Protein AF-A0A1Q9USM4-F1 (afdb_monomer)

Foldseek 3Di:
DDPVVVVVVVVVVVVVVPDDDDAPVPDPDHHDDDDDDDPPVVVVVLCVVCVVVVHDSVVVVVVVVVVVCVVVVD

Mean predicted aligned error: 10.51 Å

pLDDT: mean 79.9, std 17.66, range [43.59, 98.38]

Secondary structure (DSSP, 8-state):
--HHHHHHHHHHHHHHTTSS---TTSTTPPPP-------HHHHHHHHHHHHHTT--HHHHHHHHHHHHHHHHT-

Structure (mmCIF, N/CA/C/O backbone):
data_AF-A0A1Q9USM4-F1
#
_entry.id   AF-A0A1Q9USM4-F1
#
loop_
_atom_site.group_PDB
_atom_site.id
_atom_site.type_symbol
_atom_site.label_atom_id
_atom_site.label_alt_id
_atom_site.label_comp_id
_atom_site.label_asym_id
_atom_site.label_entity_id
_atom_site.label_seq_id
_atom_site.pdbx_PDB_ins_code
_atom_site.Cartn_x
_atom_site.Cartn_y
_ato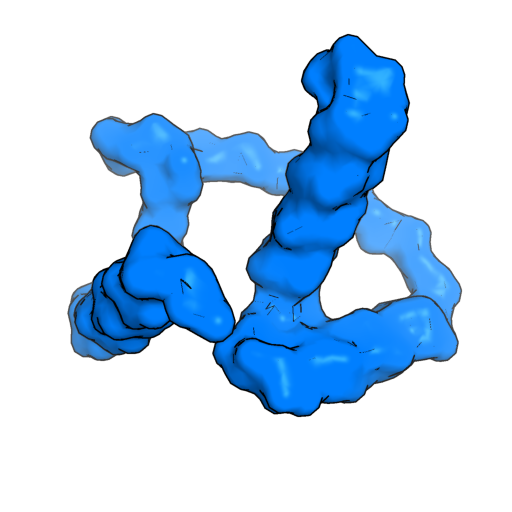m_site.Cartn_z
_atom_site.occupancy
_atom_site.B_iso_or_equiv
_atom_site.auth_seq_id
_atom_site.auth_comp_id
_atom_site.auth_asym_id
_atom_site.auth_atom_id
_atom_site.pdbx_PDB_model_num
ATOM 1 N N . MET A 1 1 ? -8.101 -19.862 -10.525 1.00 48.25 1 MET A N 1
ATOM 2 C CA . MET A 1 1 ? -7.466 -18.556 -10.796 1.00 48.25 1 MET A CA 1
ATOM 3 C C . MET A 1 1 ? -8.342 -17.868 -11.820 1.00 48.25 1 MET A C 1
ATOM 5 O O . MET A 1 1 ? -8.628 -18.494 -12.829 1.00 48.25 1 MET A O 1
ATOM 9 N N . THR A 1 2 ? -8.897 -16.699 -11.514 1.00 63.06 2 THR A N 1
ATOM 10 C CA . THR A 1 2 ? -9.844 -16.012 -12.405 1.00 63.06 2 THR A CA 1
ATOM 11 C C . THR A 1 2 ? -9.113 -15.490 -13.644 1.00 63.06 2 THR A C 1
ATOM 13 O O . THR A 1 2 ? -8.012 -14.957 -13.522 1.00 63.06 2 THR A O 1
ATOM 16 N N . GLU A 1 3 ? -9.703 -15.658 -14.831 1.00 58.09 3 GLU A N 1
ATOM 17 C CA . GLU A 1 3 ? -9.110 -15.246 -16.119 1.00 58.09 3 GLU A CA 1
ATOM 18 C C . GLU A 1 3 ? -8.694 -13.767 -16.127 1.00 58.09 3 GLU A C 1
ATOM 20 O O . GLU A 1 3 ? -7.613 -13.439 -16.610 1.00 58.09 3 GLU A O 1
ATOM 25 N N . ALA A 1 4 ? -9.459 -12.904 -15.450 1.00 56.78 4 ALA A N 1
ATOM 26 C CA . ALA A 1 4 ? -9.144 -11.484 -15.280 1.00 56.78 4 ALA A CA 1
ATOM 27 C C . ALA A 1 4 ? -7.773 -11.229 -14.617 1.00 56.78 4 ALA A C 1
ATOM 29 O O . ALA A 1 4 ? -7.044 -10.321 -15.007 1.00 56.78 4 ALA A O 1
ATOM 30 N N . ARG A 1 5 ? -7.379 -12.063 -13.643 1.00 52.50 5 ARG A N 1
ATOM 31 C CA . ARG A 1 5 ? -6.085 -11.946 -12.947 1.00 52.50 5 ARG A CA 1
ATOM 32 C C . ARG A 1 5 ? -4.924 -12.350 -13.858 1.00 52.50 5 ARG A C 1
ATOM 34 O O . ARG A 1 5 ? -3.829 -11.812 -13.741 1.00 52.50 5 ARG A O 1
ATOM 41 N N . ALA A 1 6 ? -5.149 -13.318 -14.745 1.00 52.69 6 ALA A N 1
ATOM 42 C CA . ALA A 1 6 ? -4.133 -13.785 -15.684 1.00 52.69 6 ALA A CA 1
ATOM 43 C C . ALA A 1 6 ? -3.879 -12.754 -16.796 1.00 52.69 6 ALA A C 1
ATOM 45 O O . ALA A 1 6 ? -2.733 -12.546 -17.194 1.00 52.69 6 ALA A O 1
ATOM 46 N N . GLU A 1 7 ? -4.934 -12.077 -17.246 1.00 52.25 7 GLU A N 1
ATOM 47 C CA . GLU A 1 7 ? -4.867 -11.045 -18.280 1.00 52.25 7 GLU A CA 1
ATOM 48 C C . GLU A 1 7 ? -4.131 -9.789 -17.790 1.00 52.25 7 GLU A C 1
ATOM 50 O O . GLU A 1 7 ? -3.228 -9.291 -18.463 1.00 52.25 7 GLU A O 1
ATOM 55 N N . GLU A 1 8 ? -4.400 -9.355 -16.557 1.00 61.25 8 GLU A N 1
ATOM 56 C CA . GLU A 1 8 ? -3.710 -8.218 -15.938 1.00 61.25 8 GLU A CA 1
ATOM 57 C C . GLU A 1 8 ? -2.196 -8.461 -15.783 1.00 61.25 8 GLU A C 1
ATOM 59 O O . GLU A 1 8 ? -1.374 -7.575 -16.039 1.00 61.25 8 GLU A O 1
ATOM 64 N N . VAL A 1 9 ? -1.810 -9.689 -15.417 1.00 62.41 9 VAL A N 1
ATOM 65 C CA . VAL A 1 9 ? -0.402 -10.100 -15.297 1.00 62.41 9 VAL A CA 1
ATOM 66 C C . VAL A 1 9 ? 0.290 -10.116 -16.663 1.00 62.41 9 VAL A C 1
ATOM 68 O O . VAL A 1 9 ? 1.432 -9.659 -16.780 1.00 62.41 9 VAL A O 1
ATOM 71 N N . ALA A 1 10 ? -0.391 -10.606 -17.702 1.00 61.12 10 ALA A N 1
ATOM 72 C CA . ALA A 1 10 ? 0.137 -10.626 -19.062 1.00 61.12 10 ALA A CA 1
ATOM 73 C C . ALA A 1 10 ? 0.337 -9.204 -19.613 1.00 61.12 10 ALA A C 1
ATOM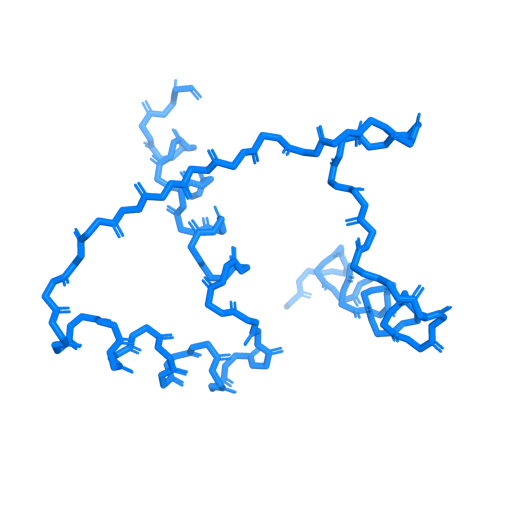 75 O O . ALA A 1 10 ? 1.391 -8.898 -20.178 1.00 61.12 10 ALA A O 1
ATOM 76 N N . GLU A 1 11 ? -0.620 -8.304 -19.388 1.00 61.12 11 GLU A N 1
ATOM 77 C CA . GLU A 1 11 ? -0.476 -6.906 -19.784 1.00 61.12 11 GLU A CA 1
ATOM 78 C C . GLU A 1 11 ? 0.645 -6.186 -19.030 1.00 61.12 11 GLU A C 1
ATOM 80 O O . GLU A 1 11 ? 1.370 -5.384 -19.626 1.00 61.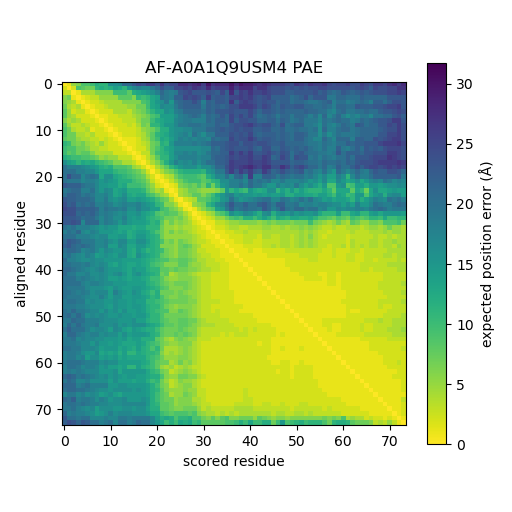12 11 GLU A O 1
ATOM 85 N N . ASP A 1 12 ? 0.817 -6.458 -17.732 1.00 62.59 12 ASP A N 1
ATOM 86 C CA . ASP A 1 12 ? 1.887 -5.852 -16.935 1.00 62.59 12 ASP A CA 1
ATOM 87 C C . ASP A 1 12 ? 3.272 -6.306 -17.424 1.00 62.59 12 ASP A C 1
ATOM 89 O O . ASP A 1 12 ? 4.200 -5.497 -17.509 1.00 62.59 12 ASP A O 1
ATOM 93 N N . ALA A 1 13 ? 3.406 -7.571 -17.839 1.00 63.00 13 ALA A N 1
ATOM 94 C CA . ALA A 1 13 ? 4.628 -8.091 -18.452 1.00 63.00 13 ALA A CA 1
ATOM 95 C C . ALA A 1 13 ? 4.952 -7.385 -19.783 1.00 63.00 13 ALA A C 1
ATOM 97 O O . ALA A 1 13 ? 6.091 -6.961 -20.003 1.00 63.00 13 ALA A O 1
ATOM 98 N N . VAL A 1 14 ? 3.945 -7.178 -20.640 1.00 62.72 14 VAL A N 1
ATOM 99 C CA . VAL A 1 14 ? 4.092 -6.449 -21.913 1.00 62.72 14 VAL A CA 1
ATOM 100 C C . VAL A 1 14 ? 4.399 -4.962 -21.682 1.00 62.72 14 VAL A C 1
ATOM 102 O O . VAL A 1 14 ? 5.219 -4.379 -22.396 1.00 62.72 14 VAL A O 1
ATOM 105 N N . ARG A 1 15 ? 3.803 -4.338 -20.657 1.00 58.72 15 ARG A N 1
ATOM 106 C CA . ARG A 1 15 ? 4.065 -2.939 -20.271 1.00 58.72 15 ARG A CA 1
ATOM 107 C C . ARG A 1 15 ? 5.493 -2.728 -19.779 1.00 58.72 15 ARG A C 1
ATOM 109 O O . ARG A 1 15 ? 6.141 -1.770 -20.199 1.00 58.72 15 ARG A O 1
ATOM 116 N N . ARG A 1 16 ? 6.010 -3.625 -18.932 1.00 60.12 16 ARG A N 1
ATOM 117 C CA . ARG A 1 16 ? 7.391 -3.561 -18.409 1.00 60.12 16 ARG A CA 1
ATOM 118 C C . ARG A 1 16 ? 8.444 -3.644 -19.517 1.00 60.12 16 ARG A C 1
ATOM 120 O O . ARG A 1 16 ? 9.489 -3.012 -19.397 1.00 60.12 16 ARG A O 1
ATOM 127 N N . ALA A 1 17 ? 8.150 -4.353 -20.608 1.00 58.03 17 ALA A N 1
ATOM 128 C CA . ALA A 1 17 ? 9.044 -4.478 -21.759 1.00 58.03 17 ALA A CA 1
ATOM 129 C C . ALA A 1 17 ? 9.187 -3.185 -22.595 1.00 58.03 17 ALA A C 1
ATOM 131 O O . ALA A 1 17 ? 10.134 -3.072 -23.368 1.00 58.03 17 ALA A O 1
ATOM 132 N N . ARG A 1 18 ? 8.283 -2.199 -22.453 1.00 55.94 18 ARG A N 1
ATOM 133 C CA . ARG A 1 18 ? 8.256 -0.978 -23.290 1.00 55.94 18 ARG A CA 1
ATOM 134 C C . ARG A 1 18 ? 8.939 0.260 -22.691 1.00 55.94 18 ARG A C 1
ATOM 136 O O . ARG A 1 18 ? 9.037 1.269 -23.380 1.00 55.94 18 ARG A O 1
ATOM 143 N N . GLY A 1 19 ? 9.485 0.173 -21.478 1.00 43.59 19 GLY A N 1
ATOM 144 C CA . GLY A 1 19 ? 10.251 1.256 -20.851 1.00 43.59 19 GLY A CA 1
ATOM 145 C C . GLY A 1 19 ? 9.37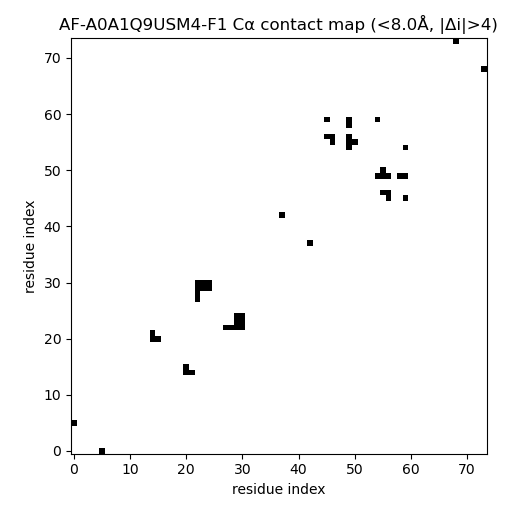8 2.318 -20.167 1.00 43.59 19 GLY A C 1
ATOM 146 O O . GLY A 1 19 ? 8.523 2.948 -20.782 1.00 43.59 19 GLY A O 1
ATOM 147 N N . GLY A 1 20 ? 9.639 2.531 -18.872 1.00 60.81 20 GLY A N 1
ATOM 148 C CA . GLY A 1 20 ? 8.915 3.457 -17.993 1.00 60.81 20 GLY A CA 1
ATOM 149 C C . GLY A 1 20 ? 7.778 2.783 -17.217 1.00 60.81 20 GLY A C 1
ATOM 150 O O . GLY A 1 20 ? 7.030 1.985 -17.769 1.00 60.81 20 GLY A O 1
ATOM 151 N N . ARG A 1 21 ? 7.646 3.088 -15.915 1.00 55.00 21 ARG A N 1
ATOM 152 C CA . ARG A 1 21 ? 6.529 2.610 -15.081 1.00 55.00 21 ARG A CA 1
ATOM 153 C C . ARG A 1 21 ? 5.279 3.421 -15.468 1.00 55.00 21 ARG A C 1
ATOM 155 O O . ARG A 1 21 ? 5.265 4.622 -15.195 1.00 55.00 21 ARG A O 1
ATOM 162 N N . PRO A 1 22 ? 4.275 2.827 -16.135 1.00 59.41 22 PRO A N 1
ATOM 163 C CA . PRO A 1 22 ? 3.124 3.571 -16.631 1.00 59.41 22 PRO A CA 1
ATOM 164 C C . PRO A 1 22 ? 2.319 4.169 -15.478 1.00 59.41 22 PRO A C 1
ATOM 166 O O . PRO A 1 22 ? 2.288 3.629 -14.369 1.00 59.41 22 PRO A O 1
ATOM 169 N N . SER A 1 23 ? 1.674 5.305 -15.745 1.00 61.50 23 SER A N 1
ATOM 170 C CA . SER A 1 23 ? 0.755 5.903 -14.784 1.00 61.50 23 SER A CA 1
ATOM 171 C C . SER A 1 23 ? -0.465 5.010 -14.571 1.00 61.50 23 SER A C 1
ATOM 173 O O . SER A 1 23 ? -1.081 4.549 -15.528 1.00 61.50 23 SER A O 1
ATOM 175 N N . LEU A 1 24 ? -0.844 4.852 -13.307 1.00 69.38 24 LEU A N 1
ATOM 176 C CA . LEU A 1 24 ? -2.049 4.169 -12.843 1.00 69.38 24 LEU A CA 1
ATOM 177 C C . LEU A 1 24 ? -3.325 5.004 -13.033 1.00 69.38 24 LEU A C 1
ATOM 179 O O . LEU A 1 24 ? -4.415 4.480 -12.861 1.00 69.38 24 LEU A O 1
ATOM 183 N N . THR A 1 25 ? -3.217 6.298 -13.360 1.00 62.75 25 THR A N 1
ATOM 184 C CA . THR A 1 25 ? -4.374 7.203 -13.515 1.00 62.75 25 THR A CA 1
ATOM 185 C C . THR A 1 25 ? -4.791 7.439 -14.970 1.00 62.75 25 THR A C 1
ATOM 187 O O . THR A 1 25 ? -5.724 8.200 -15.216 1.00 62.75 25 THR A O 1
ATOM 190 N N . GLY A 1 26 ? -4.133 6.790 -15.939 1.00 55.94 26 GLY A N 1
ATOM 191 C CA . GLY A 1 26 ? -4.397 6.992 -17.368 1.00 55.94 26 GLY A CA 1
ATOM 192 C C . GLY A 1 26 ? -4.086 8.419 -17.865 1.00 55.94 26 GLY A C 1
ATOM 193 O O . GLY A 1 26 ? -3.805 9.342 -17.098 1.00 55.94 26 GLY A O 1
ATOM 194 N N . GLY A 1 27 ? -4.078 8.614 -19.188 1.00 61.62 27 GLY A N 1
ATOM 195 C CA . GLY A 1 27 ? -4.024 9.950 -19.811 1.00 61.62 27 GLY A CA 1
ATOM 196 C C . GLY A 1 27 ? -2.780 10.802 -19.512 1.00 61.62 27 GLY A C 1
ATOM 197 O O . GLY A 1 27 ? -2.864 12.027 -19.545 1.00 61.62 27 GLY A O 1
ATOM 198 N N . GLY A 1 28 ? -1.642 10.190 -19.169 1.00 59.16 28 GLY A N 1
ATOM 199 C CA . GLY A 1 28 ? -0.390 10.911 -18.891 1.00 59.16 28 GLY A CA 1
ATOM 200 C C . GLY A 1 28 ? -0.374 11.712 -17.581 1.00 59.16 28 GLY A C 1
ATOM 201 O O . GLY A 1 28 ? 0.607 12.398 -17.296 1.00 59.16 28 GLY A O 1
ATOM 202 N N . LYS A 1 29 ? -1.422 11.625 -16.751 1.00 67.19 29 LYS A N 1
ATOM 203 C CA . LYS A 1 29 ? -1.439 12.256 -15.422 1.00 67.19 29 LYS A CA 1
ATOM 204 C C . LYS A 1 29 ? -0.569 11.453 -14.464 1.00 67.19 29 LYS A C 1
ATOM 206 O O . LYS A 1 29 ? -0.526 10.235 -14.563 1.00 67.19 29 LYS A O 1
ATOM 211 N N . ARG A 1 30 ? 0.121 12.097 -13.518 1.00 73.94 30 ARG A N 1
ATOM 212 C CA . ARG A 1 30 ? 0.852 11.368 -12.465 1.00 73.94 30 ARG A CA 1
ATOM 213 C C . ARG A 1 30 ? -0.141 10.693 -11.522 1.00 73.94 30 ARG A C 1
ATOM 215 O O . ARG A 1 30 ? -1.146 11.296 -11.150 1.00 73.94 30 ARG A O 1
ATOM 222 N N . SER A 1 31 ? 0.147 9.457 -11.136 1.00 79.12 31 SER A N 1
ATOM 223 C CA . SER A 1 31 ? -0.632 8.768 -10.108 1.00 79.12 31 SER A CA 1
ATOM 224 C C . SER A 1 31 ? -0.367 9.393 -8.737 1.00 79.12 31 SER A C 1
ATOM 226 O O . SER A 1 31 ? 0.777 9.776 -8.472 1.00 79.12 31 SER A O 1
ATOM 228 N N . PRO A 1 32 ? -1.380 9.490 -7.860 1.00 84.69 32 PRO A N 1
ATOM 229 C CA . PRO A 1 32 ? -1.164 9.833 -6.463 1.00 84.69 32 PRO A CA 1
ATOM 230 C C . PRO A 1 32 ? -0.149 8.883 -5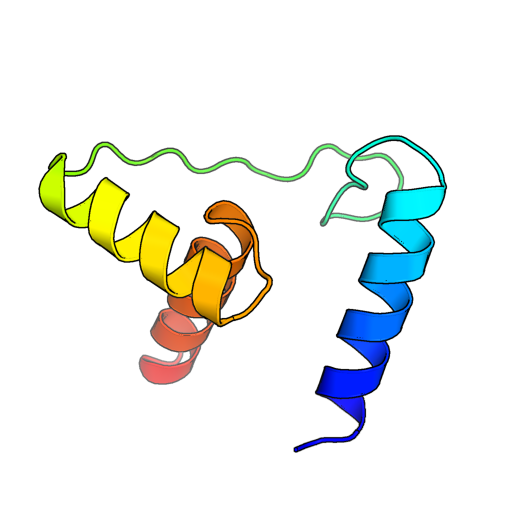.823 1.00 84.69 32 PRO A C 1
ATOM 232 O O . PRO A 1 32 ? -0.136 7.685 -6.111 1.00 84.69 32 PRO A O 1
ATOM 235 N N . GLN A 1 33 ? 0.705 9.425 -4.958 1.00 87.81 33 GLN A N 1
ATOM 236 C CA . GLN A 1 33 ? 1.690 8.652 -4.212 1.00 87.81 33 GLN A CA 1
ATOM 237 C C . GLN A 1 33 ? 1.384 8.752 -2.723 1.00 87.81 33 GLN A C 1
ATOM 239 O O . GLN A 1 33 ? 1.252 9.849 -2.184 1.00 87.81 33 GLN A O 1
ATOM 244 N N . ILE A 1 34 ? 1.328 7.599 -2.064 1.00 88.12 34 ILE A N 1
ATOM 245 C CA . ILE A 1 34 ? 1.230 7.492 -0.611 1.00 88.12 34 ILE A CA 1
ATOM 246 C C . ILE A 1 34 ? 2.534 6.864 -0.114 1.00 88.12 34 ILE A C 1
ATOM 248 O O . ILE A 1 34 ? 2.997 5.867 -0.670 1.00 88.12 34 ILE A O 1
ATOM 252 N N . ALA A 1 35 ? 3.148 7.468 0.902 1.00 89.81 35 ALA A N 1
ATOM 253 C CA . ALA A 1 35 ? 4.384 6.989 1.509 1.00 89.81 35 ALA A CA 1
ATOM 254 C C . ALA A 1 35 ? 4.166 6.732 3.002 1.00 89.81 35 ALA A C 1
ATOM 256 O O . ALA A 1 35 ? 3.686 7.604 3.723 1.00 89.81 35 ALA A O 1
ATOM 257 N N . PHE A 1 36 ? 4.563 5.547 3.460 1.00 89.69 36 PHE A N 1
ATOM 258 C CA . PHE A 1 36 ? 4.473 5.139 4.858 1.00 89.69 36 PHE A CA 1
ATOM 259 C C . PHE A 1 36 ? 5.866 4.898 5.425 1.00 89.69 36 PHE A C 1
ATOM 261 O O . PHE A 1 36 ? 6.742 4.362 4.744 1.00 89.69 36 PHE A O 1
ATOM 268 N N . ARG A 1 37 ? 6.061 5.254 6.695 1.00 95.94 37 ARG A N 1
ATOM 269 C CA . ARG A 1 37 ? 7.188 4.744 7.476 1.00 95.94 37 ARG A CA 1
ATOM 270 C C . ARG A 1 37 ? 6.743 3.458 8.150 1.00 95.94 37 ARG A C 1
ATOM 272 O O . ARG A 1 37 ? 5.677 3.423 8.756 1.00 95.94 37 ARG A O 1
ATOM 279 N N . VAL A 1 38 ? 7.564 2.426 8.040 1.00 94.56 38 VAL A N 1
ATOM 280 C CA . VAL A 1 38 ? 7.296 1.109 8.615 1.00 94.56 38 VAL A CA 1
ATOM 281 C C . VAL A 1 38 ? 8.522 0.618 9.380 1.00 94.56 38 VAL A C 1
ATOM 283 O O . VAL A 1 38 ? 9.635 1.044 9.061 1.00 94.56 38 VAL A O 1
ATOM 286 N N . PRO A 1 39 ? 8.347 -0.267 10.375 1.00 98.38 39 PRO A N 1
ATOM 287 C CA . PRO A 1 39 ? 9.461 -0.998 10.964 1.00 98.38 39 PRO A CA 1
ATOM 288 C C . PRO A 1 39 ? 10.236 -1.785 9.900 1.00 98.38 39 PRO A C 1
ATOM 290 O O . PRO A 1 39 ? 9.638 -2.303 8.955 1.00 98.38 39 PRO A O 1
ATOM 293 N N . GLU A 1 40 ? 11.549 -1.918 10.086 1.00 97.56 40 GLU A N 1
ATOM 294 C CA . GLU A 1 40 ? 12.445 -2.641 9.169 1.00 97.56 40 GLU A CA 1
ATOM 295 C C . GLU A 1 40 ? 11.963 -4.072 8.903 1.00 97.56 40 GLU A C 1
ATOM 297 O O . GLU A 1 40 ? 11.769 -4.459 7.753 1.00 97.56 40 GLU A O 1
ATOM 302 N N . SER A 1 41 ? 11.612 -4.801 9.964 1.00 97.50 41 SER A N 1
ATOM 303 C CA . SER A 1 41 ? 11.102 -6.172 9.869 1.00 97.50 41 SER A CA 1
ATOM 304 C C . SER A 1 41 ? 9.819 -6.297 9.039 1.00 97.50 41 SER A C 1
ATOM 306 O O . SER A 1 41 ? 9.581 -7.326 8.408 1.00 97.50 41 SER A O 1
ATOM 308 N N . LEU A 1 42 ? 8.973 -5.262 9.005 1.00 97.50 42 LEU A N 1
ATOM 309 C CA . LEU A 1 42 ? 7.780 -5.259 8.158 1.00 97.50 42 LEU A CA 1
ATOM 310 C C . LEU A 1 42 ? 8.150 -5.042 6.687 1.00 97.50 42 LEU A C 1
ATOM 312 O O . LEU A 1 42 ? 7.584 -5.697 5.813 1.00 97.50 42 LEU A O 1
ATOM 316 N N . ALA A 1 43 ? 9.108 -4.153 6.420 1.00 95.81 43 ALA A N 1
ATOM 317 C CA . ALA A 1 43 ? 9.620 -3.909 5.075 1.00 95.81 43 ALA A CA 1
ATOM 318 C C . ALA A 1 43 ? 10.260 -5.174 4.477 1.00 95.81 43 ALA A C 1
ATOM 320 O O . ALA A 1 43 ? 9.987 -5.513 3.325 1.00 95.81 43 ALA A O 1
ATOM 321 N N . GLU A 1 44 ? 11.049 -5.903 5.267 1.00 98.06 44 GLU A N 1
ATOM 322 C CA . GLU A 1 44 ? 11.678 -7.163 4.855 1.00 98.06 44 GLU A CA 1
ATOM 323 C C . GLU A 1 44 ? 10.644 -8.233 4.499 1.00 98.06 44 GLU A C 1
ATOM 325 O O . GLU A 1 44 ? 10.691 -8.804 3.406 1.00 98.06 44 GLU A O 1
ATOM 330 N N . ARG A 1 45 ? 9.657 -8.443 5.378 1.00 97.88 45 ARG A N 1
ATOM 331 C CA . ARG A 1 45 ? 8.564 -9.400 5.152 1.00 97.88 45 ARG A CA 1
ATOM 332 C C . ARG A 1 45 ? 7.748 -9.054 3.910 1.00 97.88 45 ARG A C 1
ATOM 334 O O . ARG A 1 45 ? 7.427 -9.937 3.121 1.00 97.88 45 ARG A O 1
ATOM 341 N N . ALA A 1 46 ? 7.440 -7.772 3.707 1.00 96.81 46 ALA A N 1
ATOM 342 C CA . ALA A 1 46 ? 6.725 -7.319 2.516 1.00 96.81 46 ALA A CA 1
ATOM 343 C C . ALA A 1 46 ? 7.543 -7.547 1.234 1.00 96.81 46 ALA A C 1
ATOM 345 O O . ALA A 1 46 ? 6.985 -7.919 0.203 1.00 96.81 46 ALA A O 1
ATOM 346 N N . ALA A 1 47 ? 8.863 -7.348 1.282 1.00 96.75 47 ALA A N 1
ATOM 347 C CA . ALA A 1 47 ? 9.741 -7.606 0.146 1.00 96.75 47 ALA A CA 1
ATOM 348 C C . ALA A 1 47 ? 9.837 -9.100 -0.187 1.00 96.75 47 ALA A C 1
ATOM 350 O O . ALA A 1 47 ? 9.845 -9.461 -1.363 1.00 96.75 47 ALA A O 1
ATOM 351 N N . GLU A 1 48 ? 9.905 -9.967 0.822 1.00 98.12 48 GLU A N 1
ATOM 352 C CA . GLU A 1 48 ? 9.905 -11.416 0.629 1.00 98.12 48 GLU A CA 1
ATOM 353 C C . GLU A 1 48 ? 8.602 -11.915 0.007 1.00 98.12 48 GLU A C 1
ATOM 355 O O . GLU A 1 48 ? 8.641 -12.618 -1.003 1.00 98.12 48 GLU A O 1
ATOM 360 N N . GLU A 1 49 ? 7.463 -11.481 0.544 1.00 97.75 49 GLU A N 1
ATOM 361 C CA . GLU A 1 49 ? 6.151 -11.856 0.022 1.00 97.75 49 GLU A CA 1
ATOM 362 C C . GLU A 1 49 ? 5.953 -11.357 -1.414 1.00 97.75 49 GLU A C 1
ATOM 364 O O . GLU A 1 49 ? 5.584 -12.120 -2.304 1.00 97.75 49 GLU A O 1
ATOM 369 N N . ALA A 1 50 ? 6.311 -10.099 -1.687 1.00 94.81 50 ALA A N 1
ATOM 370 C CA . ALA A 1 50 ? 6.230 -9.546 -3.033 1.00 94.81 50 ALA A CA 1
ATOM 371 C C . ALA A 1 50 ? 7.077 -10.355 -4.032 1.00 94.81 50 ALA A C 1
ATOM 373 O O . ALA A 1 50 ? 6.607 -10.645 -5.132 1.00 94.81 50 ALA A O 1
ATOM 374 N N . ARG A 1 51 ? 8.292 -10.785 -3.649 1.00 95.31 51 ARG A N 1
ATOM 375 C CA . ARG A 1 51 ? 9.116 -11.676 -4.486 1.00 95.31 51 ARG A CA 1
ATOM 376 C C . ARG A 1 51 ? 8.440 -13.024 -4.719 1.00 95.31 51 ARG A C 1
ATOM 378 O O . ARG A 1 51 ? 8.447 -13.493 -5.854 1.00 95.31 51 ARG A O 1
ATOM 385 N N . ARG A 1 52 ? 7.859 -13.626 -3.677 1.00 96.00 52 ARG A N 1
ATOM 386 C CA . ARG A 1 52 ? 7.147 -14.910 -3.768 1.00 96.00 52 ARG A CA 1
ATOM 387 C C . ARG A 1 52 ? 5.972 -14.842 -4.746 1.00 96.00 52 ARG A C 1
ATOM 389 O O . ARG A 1 52 ? 5.757 -15.785 -5.499 1.00 96.00 52 ARG A O 1
ATOM 396 N N . GLU A 1 53 ? 5.266 -13.716 -4.776 1.0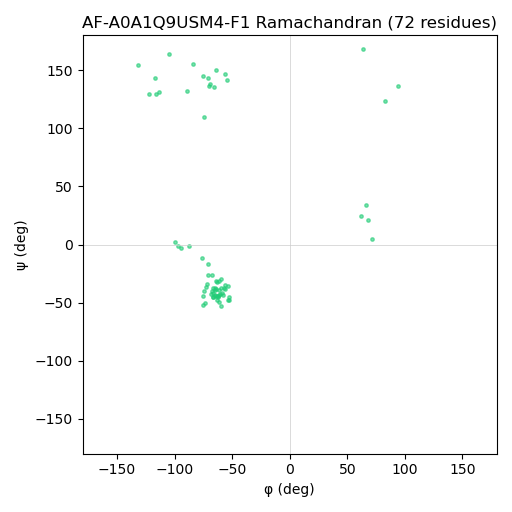0 92.88 53 GLU A N 1
ATOM 397 C CA . GLU A 1 53 ? 4.130 -13.471 -5.672 1.00 92.88 53 GLU A CA 1
ATOM 398 C C . GLU A 1 53 ? 4.520 -12.906 -7.054 1.00 92.88 53 GLU A C 1
ATOM 400 O O . GLU A 1 53 ? 3.648 -12.656 -7.886 1.00 92.88 53 GLU A O 1
ATOM 405 N N . GLY A 1 54 ? 5.809 -12.661 -7.323 1.00 93.25 54 GLY A N 1
ATOM 406 C CA . GLY A 1 54 ? 6.261 -12.029 -8.572 1.00 93.25 54 GLY A CA 1
ATOM 407 C C . GLY A 1 54 ? 5.857 -10.551 -8.718 1.00 93.25 54 GLY A C 1
ATOM 408 O O . GLY A 1 54 ? 5.830 -10.006 -9.826 1.00 93.25 54 GLY A O 1
ATOM 409 N N . LYS A 1 55 ? 5.549 -9.881 -7.605 1.00 92.00 55 LYS A N 1
ATOM 410 C CA . LYS A 1 55 ? 5.095 -8.488 -7.528 1.00 92.00 55 LYS A CA 1
ATOM 411 C C . LYS A 1 55 ? 6.198 -7.551 -7.036 1.00 92.00 55 LYS A C 1
ATOM 413 O O . LYS A 1 55 ? 7.196 -7.944 -6.439 1.00 92.00 55 LYS A O 1
ATOM 418 N N . THR A 1 56 ? 5.994 -6.253 -7.249 1.00 92.44 56 THR A N 1
ATOM 419 C CA . THR A 1 56 ? 6.741 -5.209 -6.528 1.00 92.44 56 THR A CA 1
ATOM 420 C C . THR A 1 56 ? 6.084 -4.919 -5.178 1.00 92.44 56 THR A C 1
ATOM 422 O O . THR A 1 56 ? 4.870 -5.056 -5.043 1.00 92.44 56 THR A O 1
ATOM 425 N N . VAL A 1 57 ? 6.844 -4.414 -4.199 1.00 93.75 57 VAL A N 1
ATOM 426 C CA . VAL A 1 57 ? 6.285 -4.010 -2.890 1.00 93.75 57 VAL A CA 1
ATOM 427 C C . VAL A 1 57 ? 5.167 -2.971 -3.042 1.00 93.75 57 VAL A C 1
ATOM 429 O O . VAL A 1 57 ? 4.180 -3.019 -2.321 1.00 93.75 57 VAL A O 1
ATOM 432 N N . SER A 1 58 ? 5.263 -2.057 -4.016 1.00 90.56 58 SER A N 1
ATOM 433 C CA . SER A 1 58 ? 4.186 -1.086 -4.267 1.00 90.56 58 SER A CA 1
ATOM 434 C C . SER A 1 58 ? 2.925 -1.709 -4.872 1.00 90.56 58 SER A C 1
ATOM 436 O O . SER A 1 58 ? 1.862 -1.121 -4.731 1.00 90.56 58 SER A O 1
ATOM 438 N N . GLN A 1 59 ? 3.035 -2.832 -5.592 1.00 91.75 59 GLN A N 1
ATOM 439 C CA . GLN A 1 59 ? 1.861 -3.581 -6.057 1.00 91.75 59 GLN A CA 1
ATOM 440 C C . GLN A 1 59 ? 1.227 -4.315 -4.880 1.00 91.75 59 GLN A C 1
ATOM 442 O O . GLN A 1 59 ? 0.058 -4.097 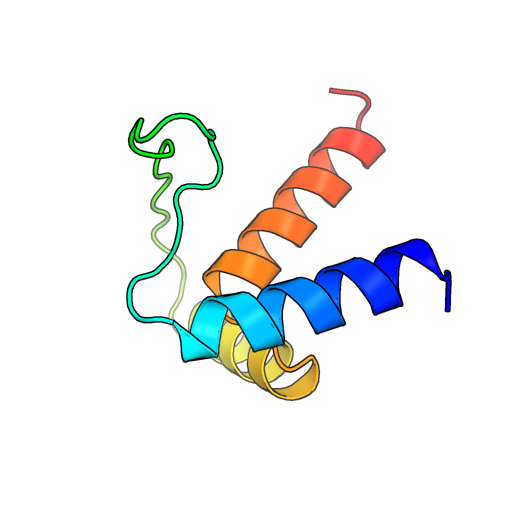-4.617 1.00 91.75 59 GLN A O 1
ATOM 447 N N . LEU A 1 60 ? 2.021 -5.060 -4.100 1.00 95.31 60 LEU A N 1
ATOM 448 C CA . LEU A 1 60 ? 1.537 -5.723 -2.884 1.00 95.31 60 LEU A CA 1
ATOM 449 C C . LEU A 1 60 ? 0.831 -4.739 -1.936 1.00 95.31 60 LEU A C 1
ATOM 451 O O . LEU A 1 60 ? -0.251 -5.022 -1.439 1.00 95.31 60 LEU A O 1
ATOM 455 N N . GLY A 1 61 ? 1.426 -3.565 -1.711 1.00 94.38 61 GLY A N 1
ATOM 456 C CA . GLY A 1 61 ? 0.838 -2.533 -0.860 1.00 94.38 61 GLY A CA 1
ATOM 457 C C . GLY A 1 61 ? -0.435 -1.902 -1.430 1.00 94.38 61 GLY A C 1
ATOM 458 O O . GLY A 1 61 ? -1.255 -1.427 -0.652 1.00 94.38 61 GLY A O 1
ATOM 459 N N . ARG A 1 62 ? -0.609 -1.890 -2.758 1.00 93.31 62 ARG A N 1
ATOM 460 C CA . ARG A 1 62 ? -1.850 -1.426 -3.387 1.00 93.31 62 ARG A CA 1
ATOM 461 C C . ARG A 1 62 ? -2.947 -2.469 -3.234 1.00 93.31 62 ARG A C 1
ATOM 463 O O . ARG A 1 62 ? -3.984 -2.120 -2.691 1.00 93.31 62 ARG A O 1
ATOM 470 N N . ASP A 1 63 ? -2.670 -3.717 -3.612 1.00 93.75 63 ASP A N 1
ATOM 471 C CA . ASP A 1 63 ? -3.599 -4.842 -3.464 1.00 93.75 63 ASP A CA 1
ATOM 472 C C . ASP A 1 63 ? -4.095 -4.929 -2.010 1.00 93.75 63 ASP A C 1
ATOM 474 O O . ASP A 1 63 ? -5.290 -4.950 -1.756 1.00 93.75 63 ASP A O 1
ATOM 478 N N . ALA A 1 64 ? -3.182 -4.864 -1.033 1.00 95.81 64 ALA A N 1
ATOM 479 C CA . ALA A 1 64 ? -3.543 -4.925 0.382 1.00 95.81 64 ALA A CA 1
ATOM 480 C C . ALA A 1 64 ? -4.405 -3.740 0.852 1.00 95.81 64 ALA A C 1
ATOM 482 O O . ALA A 1 64 ? -5.202 -3.892 1.779 1.00 95.81 64 ALA A O 1
ATOM 483 N N . LEU A 1 65 ? -4.221 -2.553 0.262 1.00 95.50 65 LEU A N 1
ATOM 484 C CA . LEU A 1 65 ? -5.032 -1.380 0.578 1.00 95.50 65 LEU A CA 1
ATOM 485 C C . LEU A 1 65 ? -6.427 -1.493 -0.048 1.00 95.50 65 LEU A C 1
ATOM 487 O O . LEU 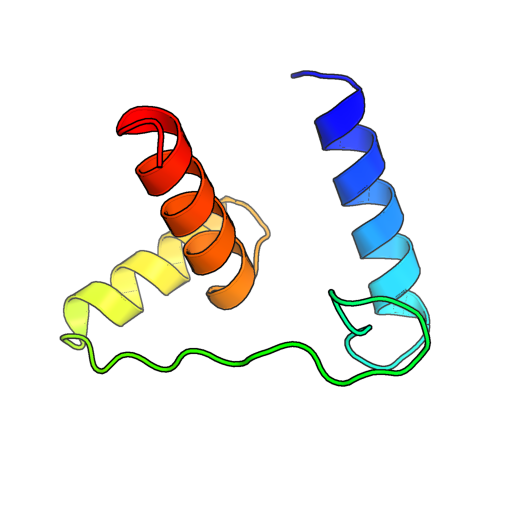A 1 65 ? -7.400 -1.216 0.645 1.00 95.50 65 LEU A O 1
ATOM 491 N N . GLU A 1 66 ? -6.519 -1.920 -1.308 1.00 95.50 66 GLU A N 1
ATOM 492 C CA . GLU A 1 66 ? -7.787 -2.185 -2.003 1.00 95.50 66 GLU A CA 1
ATOM 493 C C . GLU A 1 66 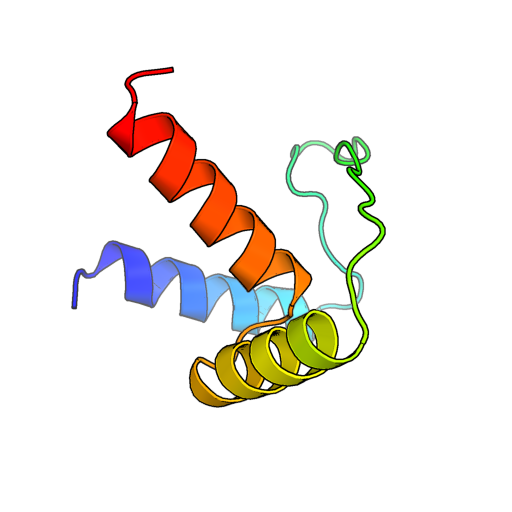? -8.586 -3.270 -1.266 1.00 95.50 66 GLU A C 1
ATOM 495 O O . GLU A 1 66 ? -9.693 -2.997 -0.809 1.00 95.50 66 GLU A O 1
ATOM 500 N N . ASP A 1 67 ? -7.974 -4.426 -0.987 1.00 95.81 67 ASP A N 1
ATOM 501 C CA . ASP A 1 67 ? -8.595 -5.527 -0.237 1.00 95.81 67 ASP A CA 1
ATOM 502 C C . ASP A 1 67 ? -9.096 -5.078 1.146 1.00 95.81 67 ASP A C 1
ATOM 504 O O . ASP A 1 67 ? -10.141 -5.520 1.633 1.00 95.81 67 ASP A O 1
ATOM 508 N N . TYR A 1 68 ? -8.337 -4.208 1.823 1.00 96.31 68 TYR A N 1
ATOM 509 C CA . TYR A 1 68 ? -8.735 -3.675 3.122 1.00 96.31 68 TYR A CA 1
ATOM 510 C C . TYR A 1 68 ? -9.970 -2.776 3.016 1.00 96.31 68 TYR A C 1
ATOM 512 O O . TYR A 1 68 ? -10.867 -2.914 3.850 1.00 96.31 68 TYR A O 1
ATOM 520 N N . LEU A 1 69 ? -10.003 -1.871 2.030 1.00 97.00 69 LEU A N 1
ATOM 521 C CA . LEU A 1 69 ? -11.110 -0.938 1.802 1.00 97.00 69 LEU A CA 1
ATOM 522 C C . LEU A 1 69 ? -12.380 -1.678 1.375 1.00 97.00 69 LEU A C 1
ATOM 524 O O . LEU A 1 69 ? -13.428 -1.471 1.987 1.00 97.00 69 LEU A O 1
ATOM 528 N N . ASP A 1 70 ? -12.257 -2.628 0.448 1.00 95.50 70 ASP A N 1
ATOM 529 C CA . ASP A 1 70 ? -13.359 -3.487 0.011 1.00 95.50 70 ASP A CA 1
ATOM 530 C C . ASP A 1 70 ? -13.950 -4.268 1.190 1.00 95.50 70 ASP A C 1
ATOM 532 O O . ASP A 1 70 ? -15.168 -4.334 1.371 1.00 95.50 70 ASP A O 1
ATOM 536 N N . ARG A 1 71 ? -13.090 -4.813 2.064 1.00 96.25 71 ARG A N 1
ATOM 537 C CA . ARG A 1 71 ? -13.522 -5.561 3.254 1.00 96.25 71 ARG A CA 1
ATOM 538 C C . ARG A 1 71 ? -14.312 -4.710 4.246 1.00 96.25 71 ARG A C 1
ATOM 540 O O . ARG A 1 71 ? -15.163 -5.255 4.949 1.00 96.25 71 ARG A O 1
ATOM 547 N N . ILE A 1 72 ? -14.016 -3.415 4.353 1.00 97.19 72 ILE A N 1
ATOM 548 C CA . ILE A 1 72 ? -14.748 -2.504 5.246 1.00 97.19 72 ILE A CA 1
ATOM 549 C C . ILE A 1 72 ? -15.889 -1.759 4.538 1.00 97.19 72 ILE A C 1
ATOM 551 O O . ILE A 1 72 ? -16.621 -1.031 5.206 1.00 97.19 72 ILE A O 1
ATOM 555 N N . GLY A 1 73 ? -16.059 -1.953 3.226 1.00 93.19 73 GLY A N 1
ATOM 556 C CA . GLY A 1 73 ? -17.083 -1.292 2.416 1.00 93.19 73 GLY A CA 1
ATOM 557 C C . GLY A 1 73 ? -16.882 0.219 2.285 1.00 93.19 73 GLY A C 1
ATOM 558 O O . GLY A 1 73 ? -17.870 0.956 2.295 1.00 93.19 73 GLY A O 1
ATOM 559 N N . ALA A 1 74 ? -15.624 0.667 2.247 1.00 82.12 74 ALA A N 1
ATOM 560 C CA . ALA A 1 74 ? -15.255 2.074 2.079 1.00 82.12 74 ALA A CA 1
ATOM 561 C C . ALA A 1 74 ? -15.170 2.492 0.606 1.00 82.12 74 ALA A C 1
ATOM 563 O O . ALA A 1 74 ? -14.843 1.632 -0.239 1.00 82.12 74 ALA A O 1
#

Nearest PDB structures (foldseek):
  7vp2-assembly1_B  TM=5.377E-01  e=5.452E+00  Arabidopsis thaliana

Radius of gyration: 14.07 Å; Cα contacts (8 Å, |Δi|>4): 25; chains: 1; bounding box: 30×31×34 Å

Solvent-accessible surface area (backbone atoms only — not comparable to full-atom values): 4678 Å² total; per-residue (Å²): 131,62,67,71,63,56,51,54,52,53,50,50,56,59,48,64,73,68,67,69,87,75,55,85,63,47,94,88,42,81,50,90,84,87,87,81,90,73,60,67,73,56,55,52,52,44,49,53,50,14,55,76,72,75,44,49,54,72,50,49,55,45,53,55,50,51,55,50,33,61,73,71,71,104

Sequence (74 aa):
MTEARAEEVAEDAVRRARGGRPSLTGGGKRSPQIAFRVPESLAERAAEEARREGKTVSQLGRDALEDYLDRIGA